Protein AF-A0A938B6N4-F1 (afdb_monomer)

pLDDT: mean 89.15, std 11.14, range [50.91, 97.44]

Mean predicted aligned error: 4.57 Å

Solvent-accessible surface area (backbone atoms only — not comparable to full-atom values): 3546 Å² total; per-residue (Å²): 109,71,67,58,52,52,36,52,52,37,38,72,74,40,58,86,80,37,67,48,34,50,73,68,53,27,48,54,34,28,73,73,63,76,41,57,68,93,49,32,63,69,50,16,30,84,47,44,52,58,55,43,54,55,52,51,60,54,60,80,72,111

Radius of gyration: 12.52 Å; Cα contacts (8 Å, |Δi|>4): 54; chains: 1; bounding box: 25×20×38 Å

Nearest PDB structures (foldseek):
  7bxo-assembly1_C  TM=4.339E-01  e=5.691E+00  Shewanella oneidensis MR-1
  1wwp-assembly1_B  TM=4.539E-01  e=8.473E+00  Thermus thermophilus HB8

Secondary structure (DSSP, 8-state):
-HHHHHHHHHHHH-TTTPPPBPHHHHHHHHHTTSS-GGGGGGGBHHHHHHHHHHHHHHHTT-

Foldseek 3Di:
DVVLVVLVVVCVVDLLPGAADDLVSLVVCCVVVVDPPVCSVCRHNVNSVVVNVVVVVVVVVD

Sequence (62 aa):
MEIIKQKIEAIQQDLSQAVGLTWEEAEIAAEVELIAKDQKWWWTEAWQEGEREVEEDIVERT

Structure (mmCIF, N/CA/C/O b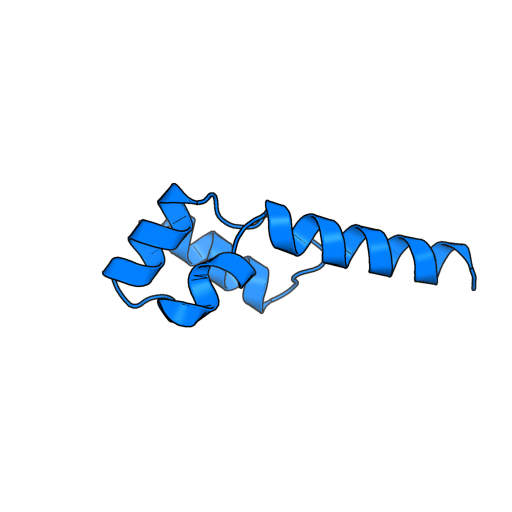ackbone):
data_AF-A0A938B6N4-F1
#
_entry.id   AF-A0A938B6N4-F1
#
loop_
_atom_site.group_PDB
_atom_site.id
_atom_site.type_symbol
_atom_site.label_atom_id
_atom_site.label_alt_id
_atom_site.label_comp_id
_atom_site.label_asym_id
_atom_site.label_entity_id
_atom_site.label_seq_id
_atom_site.pdbx_PDB_ins_code
_atom_site.Cartn_x
_atom_site.Cartn_y
_atom_site.Cartn_z
_atom_site.occupancy
_atom_site.B_iso_or_equiv
_atom_site.auth_seq_id
_atom_site.auth_comp_id
_atom_site.auth_asym_id
_atom_site.auth_atom_id
_atom_site.pdbx_PDB_model_num
ATOM 1 N N . MET A 1 1 ? -0.613 5.972 11.705 1.00 79.25 1 MET A N 1
ATOM 2 C CA . MET A 1 1 ? -1.923 5.873 11.023 1.00 79.25 1 MET A CA 1
ATOM 3 C C . MET A 1 1 ? -2.058 6.896 9.900 1.00 79.25 1 MET A C 1
ATOM 5 O O . MET A 1 1 ? -2.304 6.475 8.784 1.00 79.25 1 MET A O 1
ATOM 9 N N . GLU A 1 2 ? -1.843 8.195 10.153 1.00 89.38 2 GLU A N 1
ATOM 10 C CA . GLU A 1 2 ? -1.912 9.237 9.103 1.00 89.38 2 GLU A CA 1
ATOM 11 C C . GLU A 1 2 ? -0.925 8.993 7.950 1.00 89.38 2 GLU A C 1
ATOM 13 O O . GLU A 1 2 ? -1.307 9.023 6.788 1.00 89.38 2 GLU A O 1
ATOM 18 N N . ILE A 1 3 ? 0.317 8.620 8.279 1.00 93.06 3 ILE A N 1
ATOM 19 C CA . ILE A 1 3 ? 1.364 8.299 7.294 1.00 93.06 3 ILE A CA 1
ATOM 20 C C . ILE A 1 3 ? 0.949 7.138 6.373 1.00 93.06 3 ILE A C 1
ATOM 22 O O . ILE A 1 3 ? 1.164 7.204 5.170 1.00 93.06 3 ILE A O 1
ATOM 26 N N . ILE A 1 4 ? 0.304 6.095 6.912 1.00 95.06 4 ILE A N 1
ATOM 27 C CA . ILE A 1 4 ? -0.145 4.932 6.125 1.00 95.06 4 ILE A CA 1
ATOM 28 C C . ILE A 1 4 ? -1.195 5.360 5.093 1.00 95.06 4 ILE A C 1
ATOM 30 O O . ILE A 1 4 ? -1.118 4.958 3.937 1.00 95.06 4 ILE A O 1
ATOM 34 N N . LYS A 1 5 ? -2.145 6.217 5.490 1.00 95.88 5 LYS A N 1
ATOM 35 C CA . LYS A 1 5 ? -3.158 6.759 4.575 1.00 95.88 5 LYS A CA 1
ATOM 36 C C . LYS A 1 5 ? -2.532 7.613 3.480 1.00 95.88 5 LYS A C 1
ATOM 38 O O . LYS A 1 5 ? -2.858 7.418 2.320 1.00 95.88 5 LYS A O 1
ATOM 43 N N . GLN A 1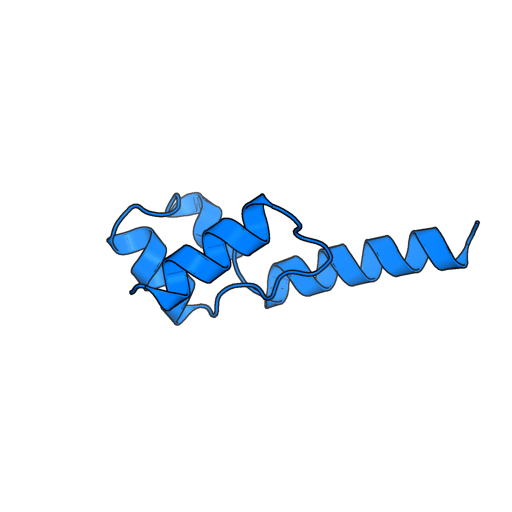 6 ? -1.590 8.486 3.836 1.00 96.44 6 GLN A N 1
ATOM 44 C CA . GLN A 1 6 ? -0.876 9.320 2.865 1.00 96.44 6 GLN A CA 1
ATOM 45 C C . GLN A 1 6 ? -0.107 8.481 1.841 1.00 96.44 6 GLN A C 1
ATOM 47 O O . GLN A 1 6 ? -0.126 8.798 0.657 1.00 96.44 6 GLN A O 1
ATOM 52 N N . LYS A 1 7 ?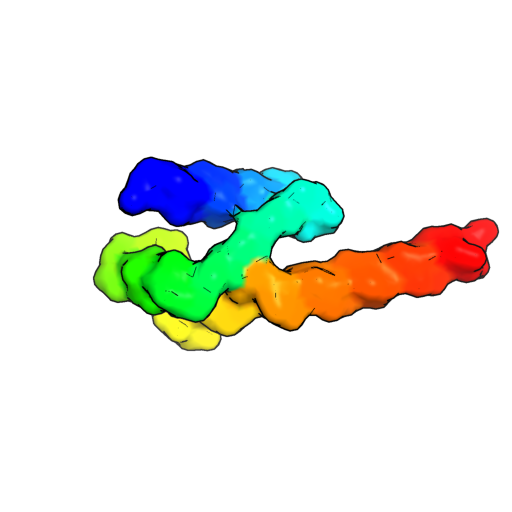 0.534 7.387 2.272 1.00 96.06 7 LYS A N 1
ATOM 53 C CA . LYS A 1 7 ? 1.212 6.462 1.354 1.00 96.06 7 LYS A CA 1
ATOM 54 C C . LYS A 1 7 ? 0.216 5.748 0.440 1.00 96.06 7 LYS A C 1
ATOM 56 O O . LYS A 1 7 ? 0.446 5.696 -0.758 1.00 96.06 7 LYS A O 1
ATOM 61 N N . ILE A 1 8 ? -0.910 5.265 0.973 1.00 95.88 8 ILE A N 1
ATOM 62 C CA . ILE A 1 8 ? -1.988 4.656 0.170 1.00 95.88 8 ILE A CA 1
ATOM 63 C C . ILE A 1 8 ? -2.527 5.645 -0.872 1.00 95.88 8 ILE A C 1
ATOM 65 O O . ILE A 1 8 ? -2.667 5.281 -2.036 1.00 95.88 8 ILE A O 1
ATOM 69 N N . GLU A 1 9 ? -2.788 6.892 -0.481 1.00 96.56 9 GLU A N 1
ATOM 70 C CA . GLU A 1 9 ? -3.244 7.943 -1.397 1.00 96.56 9 GLU A CA 1
ATOM 71 C C . GLU A 1 9 ? -2.194 8.256 -2.469 1.00 96.56 9 GLU A C 1
ATOM 73 O O . GLU A 1 9 ? -2.543 8.363 -3.641 1.00 96.56 9 GLU A O 1
ATOM 78 N N . ALA A 1 10 ? -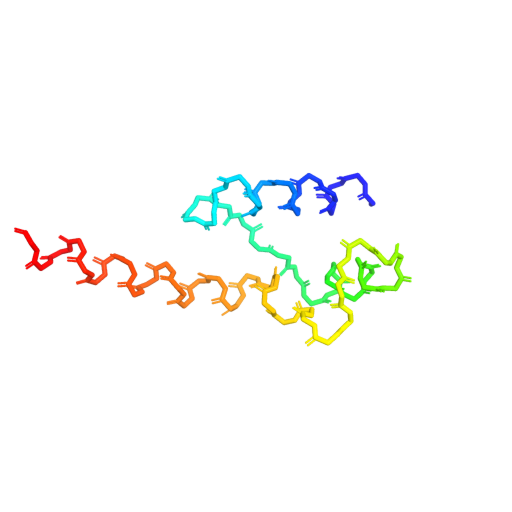0.912 8.343 -2.102 1.00 95.88 10 ALA A N 1
ATOM 79 C CA . ALA A 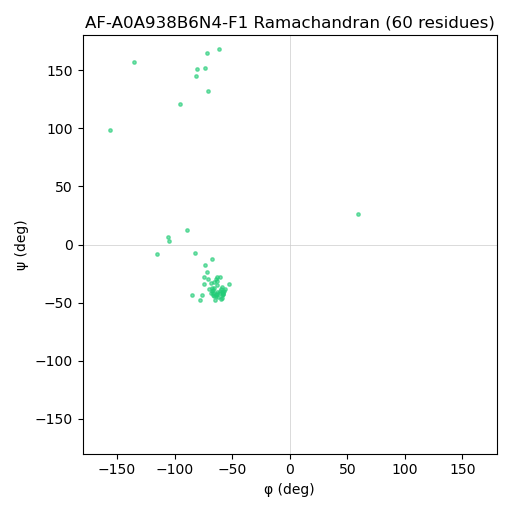1 10 ? 0.173 8.555 -3.058 1.00 95.88 10 ALA A CA 1
ATOM 80 C C . ALA A 1 10 ? 0.279 7.398 -4.066 1.00 95.88 10 ALA A C 1
ATOM 82 O O . ALA A 1 10 ? 0.336 7.645 -5.265 1.00 95.88 10 ALA A O 1
ATOM 83 N N . ILE A 1 11 ? 0.214 6.147 -3.594 1.00 94.25 11 ILE A N 1
ATOM 84 C CA . ILE A 1 11 ? 0.208 4.933 -4.430 1.00 94.25 11 ILE A CA 1
ATOM 85 C C . ILE A 1 11 ? -0.967 4.948 -5.416 1.00 94.25 11 ILE A C 1
ATOM 87 O O . ILE A 1 11 ? -0.815 4.572 -6.575 1.00 94.25 11 ILE A O 1
ATOM 91 N N . GLN A 1 12 ? -2.145 5.386 -4.969 1.00 93.88 12 GLN A N 1
ATOM 92 C CA . GLN A 1 12 ? -3.330 5.497 -5.821 1.00 93.88 12 GLN A CA 1
ATOM 93 C C . GLN A 1 12 ? -3.229 6.630 -6.849 1.00 93.88 12 GLN A C 1
ATOM 95 O O . GLN A 1 12 ? -3.851 6.538 -7.907 1.00 93.88 12 GLN A O 1
ATOM 100 N N . GLN A 1 13 ? -2.503 7.704 -6.532 1.00 95.44 13 GLN A N 1
ATOM 101 C CA . GLN A 1 13 ? -2.294 8.830 -7.440 1.00 95.44 13 GLN A CA 1
ATOM 102 C C . GLN A 1 13 ? -1.243 8.521 -8.505 1.00 95.44 13 GLN A C 1
ATOM 104 O O . GLN A 1 13 ? -1.482 8.796 -9.679 1.00 95.44 13 GLN A O 1
ATOM 109 N N . ASP A 1 14 ? -0.098 7.976 -8.097 1.00 90.50 14 ASP A N 1
ATOM 110 C CA . ASP A 1 14 ? 1.022 7.665 -8.979 1.00 90.50 14 ASP A CA 1
ATOM 111 C C . ASP A 1 14 ? 1.911 6.566 -8.376 1.00 90.50 14 ASP A C 1
ATOM 113 O O . ASP A 1 14 ? 2.784 6.819 -7.545 1.00 90.50 14 ASP A O 1
ATOM 117 N N . LEU A 1 15 ? 1.704 5.329 -8.829 1.00 86.38 15 LEU A N 1
ATOM 118 C CA . LEU A 1 15 ? 2.479 4.161 -8.406 1.00 86.38 15 LEU A CA 1
ATOM 119 C C . LEU A 1 15 ? 3.970 4.265 -8.782 1.00 86.38 15 LEU A C 1
ATOM 121 O O . LEU A 1 15 ? 4.827 3.758 -8.056 1.00 86.38 15 LEU A O 1
ATOM 125 N N . SER A 1 16 ? 4.282 4.932 -9.899 1.00 85.31 16 SER A N 1
ATOM 126 C CA . SER A 1 16 ? 5.643 5.005 -10.448 1.00 85.31 16 SER A CA 1
ATOM 127 C C . SER A 1 16 ? 6.569 5.888 -9.606 1.00 85.31 16 SER A C 1
ATOM 129 O O . SER A 1 16 ? 7.785 5.714 -9.628 1.00 85.31 16 SER A O 1
ATOM 131 N N . GLN A 1 17 ? 5.999 6.822 -8.838 1.00 87.56 17 GLN A N 1
ATOM 132 C CA . GLN A 1 17 ? 6.735 7.758 -7.979 1.00 87.56 17 GLN A CA 1
ATOM 133 C C . GLN A 1 17 ? 6.452 7.561 -6.482 1.00 87.56 17 GLN A C 1
ATOM 135 O O . GLN A 1 17 ? 7.096 8.190 -5.638 1.00 87.56 17 GLN A O 1
ATOM 140 N N . ALA A 1 18 ? 5.484 6.715 -6.125 1.00 92.19 18 ALA A N 1
ATOM 141 C CA . ALA A 1 18 ? 5.138 6.452 -4.738 1.00 92.19 18 ALA A CA 1
ATOM 142 C C . ALA A 1 18 ? 6.087 5.447 -4.074 1.00 92.19 18 ALA A C 1
ATOM 144 O O . ALA A 1 18 ? 6.613 4.530 -4.698 1.00 92.19 18 ALA A O 1
ATOM 145 N N . VAL A 1 19 ? 6.240 5.595 -2.756 1.00 93.62 19 VAL A N 1
ATOM 146 C CA . VAL A 1 19 ? 6.894 4.596 -1.907 1.00 93.62 19 VAL A CA 1
ATOM 147 C C . VAL A 1 19 ? 5.823 3.698 -1.302 1.00 93.62 19 VAL A C 1
ATOM 149 O O . VAL A 1 19 ? 4.949 4.166 -0.560 1.00 93.62 19 VAL A O 1
ATOM 152 N N . GLY A 1 20 ? 5.927 2.405 -1.581 1.00 95.62 20 GLY A N 1
ATOM 153 C CA . GLY A 1 20 ? 5.052 1.363 -1.079 1.00 95.62 20 GLY A CA 1
ATOM 154 C C . GLY A 1 20 ? 5.079 1.229 0.444 1.00 95.62 20 GLY A C 1
ATOM 155 O O . GLY A 1 20 ? 5.910 1.791 1.170 1.00 95.62 20 GLY A O 1
ATOM 156 N N . LEU A 1 21 ? 4.128 0.461 0.960 1.00 97.06 21 LEU A N 1
ATOM 157 C CA . LEU A 1 21 ? 4.035 0.135 2.377 1.00 97.06 21 LEU A CA 1
ATOM 158 C C . LEU A 1 21 ? 5.116 -0.876 2.782 1.00 97.06 21 LEU A C 1
ATOM 160 O O . LEU A 1 21 ? 5.538 -1.727 1.996 1.00 97.06 21 LEU A O 1
ATOM 164 N N . THR A 1 22 ? 5.536 -0.837 4.043 1.00 96.88 22 THR A N 1
ATOM 165 C CA . THR A 1 22 ? 6.203 -1.998 4.646 1.00 96.88 22 THR A CA 1
ATOM 166 C C . THR A 1 22 ? 5.182 -3.111 4.899 1.00 96.88 22 THR A C 1
ATOM 168 O O . THR A 1 22 ? 3.973 -2.876 4.913 1.00 96.88 22 THR A O 1
ATOM 171 N N . TRP A 1 23 ? 5.648 -4.338 5.146 1.00 95.81 23 TRP A N 1
ATOM 172 C CA . TRP A 1 23 ? 4.755 -5.435 5.537 1.00 95.81 23 TRP A CA 1
ATOM 173 C C . TRP A 1 23 ? 3.934 -5.113 6.792 1.00 95.81 23 TRP A C 1
ATOM 175 O O . TRP A 1 23 ? 2.744 -5.409 6.828 1.00 95.81 23 TRP A O 1
ATOM 185 N N . GLU A 1 24 ? 4.546 -4.464 7.784 1.00 96.44 24 GLU A N 1
ATOM 186 C CA . GLU A 1 24 ? 3.869 -4.042 9.016 1.00 96.44 24 GLU A CA 1
ATOM 187 C C . GLU A 1 24 ? 2.814 -2.958 8.739 1.00 96.44 24 GLU A C 1
ATOM 189 O O . GLU A 1 24 ? 1.685 -3.045 9.218 1.00 96.44 24 GLU A O 1
ATOM 194 N N . GLU A 1 25 ? 3.135 -1.965 7.902 1.00 97.44 25 GLU A N 1
ATOM 195 C CA . GLU A 1 25 ? 2.174 -0.936 7.489 1.00 97.44 25 GLU A CA 1
ATOM 196 C C . GLU A 1 25 ? 0.998 -1.533 6.706 1.00 97.44 25 GLU A C 1
ATOM 198 O O . GLU A 1 25 ? -0.147 -1.137 6.929 1.00 97.44 25 GLU A O 1
ATOM 203 N N . ALA A 1 26 ? 1.264 -2.495 5.818 1.00 97.19 26 ALA A N 1
ATOM 204 C CA . ALA A 1 26 ? 0.242 -3.191 5.046 1.00 97.19 26 ALA A CA 1
ATOM 205 C C . ALA A 1 26 ? -0.654 -4.066 5.936 1.00 97.19 26 ALA A C 1
ATOM 207 O O . ALA A 1 26 ? -1.860 -4.129 5.712 1.00 97.19 26 ALA A O 1
ATOM 208 N N . GLU A 1 27 ? -0.105 -4.710 6.970 1.00 96.75 27 GLU A N 1
ATOM 209 C CA . GLU A 1 27 ? -0.903 -5.452 7.951 1.00 96.75 27 GLU A CA 1
ATOM 210 C C . GLU A 1 27 ? -1.812 -4.531 8.754 1.00 96.75 27 GLU A C 1
ATOM 212 O O . GLU A 1 27 ? -3.014 -4.781 8.807 1.00 96.75 27 GLU A O 1
ATOM 217 N N . ILE A 1 28 ? -1.284 -3.420 9.272 1.00 96.69 28 ILE A N 1
ATOM 218 C CA . ILE A 1 28 ? -2.088 -2.421 9.983 1.00 96.69 28 ILE A CA 1
ATOM 219 C C . ILE A 1 28 ? -3.185 -1.871 9.062 1.00 96.69 28 ILE A C 1
ATOM 221 O O . ILE A 1 28 ? -4.348 -1.816 9.457 1.00 96.69 28 ILE A O 1
ATOM 225 N N . ALA A 1 29 ? -2.846 -1.501 7.823 1.00 96.81 29 ALA A N 1
ATOM 226 C CA . ALA A 1 29 ? -3.808 -1.002 6.840 1.00 96.81 29 ALA A CA 1
ATOM 227 C C . ALA A 1 29 ? -4.916 -2.022 6.537 1.00 96.81 29 ALA A C 1
ATOM 229 O O . ALA A 1 29 ? -6.077 -1.646 6.388 1.00 96.81 29 ALA A O 1
ATOM 230 N N . ALA A 1 30 ? -4.566 -3.305 6.466 1.00 97.00 30 ALA A N 1
ATOM 231 C CA . ALA A 1 30 ? -5.499 -4.392 6.215 1.00 97.00 30 ALA A CA 1
ATOM 232 C C . ALA A 1 30 ? -6.373 -4.720 7.441 1.00 97.00 30 ALA A C 1
ATOM 234 O O . ALA A 1 30 ? -7.538 -5.093 7.298 1.00 97.00 30 ALA A O 1
ATOM 235 N N . GLU A 1 31 ? -5.836 -4.585 8.655 1.00 96.62 31 GLU A N 1
ATOM 236 C CA . GLU A 1 31 ? -6.580 -4.743 9.908 1.00 96.62 31 GLU A CA 1
ATOM 237 C C . GLU A 1 31 ? -7.619 -3.643 10.108 1.00 96.62 31 GLU A C 1
ATOM 239 O O . GLU A 1 31 ? -8.735 -3.940 10.532 1.00 96.62 31 GLU A O 1
ATOM 244 N N . VAL A 1 32 ? -7.270 -2.399 9.766 1.00 96.19 32 VAL A N 1
ATOM 245 C CA . VAL A 1 32 ? -8.178 -1.245 9.849 1.00 96.19 32 VAL A CA 1
ATOM 246 C C . VAL A 1 32 ? -8.994 -1.013 8.570 1.00 96.19 32 VAL A C 1
ATOM 248 O O . VAL A 1 32 ? -9.594 0.048 8.417 1.00 96.19 32 VAL A O 1
ATOM 251 N N . GLU A 1 33 ? -9.003 -1.990 7.659 1.00 96.12 33 GLU A N 1
ATOM 252 C CA . GLU A 1 33 ? -9.820 -2.016 6.435 1.00 96.12 33 GLU A CA 1
ATOM 253 C C . GLU A 1 33 ? -9.575 -0.844 5.461 1.00 96.12 33 GLU A C 1
ATOM 255 O O . GLU A 1 33 ? -10.439 -0.499 4.658 1.00 96.12 33 GLU A O 1
ATOM 260 N N . LEU A 1 34 ? -8.379 -0.242 5.487 1.00 95.75 34 LEU A N 1
ATOM 261 C CA . LEU A 1 34 ? -7.954 0.740 4.479 1.00 95.75 34 LEU A CA 1
ATOM 262 C C . LEU A 1 34 ? -7.605 0.080 3.141 1.00 95.75 34 LEU A C 1
ATOM 264 O O . LEU A 1 34 ? -7.732 0.708 2.093 1.00 95.75 34 LEU A O 1
ATOM 268 N N . ILE A 1 35 ? -7.166 -1.179 3.183 1.00 95.81 35 ILE A N 1
ATOM 269 C CA . ILE A 1 35 ? -6.874 -2.012 2.014 1.00 95.81 35 ILE A CA 1
ATOM 270 C C . ILE A 1 35 ? -7.454 -3.412 2.219 1.00 95.81 35 ILE A C 1
ATOM 272 O O . ILE A 1 35 ? -7.654 -3.862 3.350 1.00 95.81 35 ILE A O 1
ATOM 276 N N . ALA A 1 36 ? -7.702 -4.125 1.124 1.00 96.38 36 ALA A N 1
ATOM 277 C CA . ALA A 1 36 ? -8.201 -5.491 1.193 1.00 96.38 36 ALA A CA 1
ATOM 278 C C . ALA A 1 36 ? -7.107 -6.454 1.699 1.00 96.38 36 ALA A C 1
ATOM 280 O O . ALA A 1 36 ? -5.967 -6.432 1.228 1.00 96.38 36 ALA A O 1
ATOM 281 N N . LYS A 1 37 ? -7.451 -7.316 2.668 1.00 95.00 37 LYS A N 1
ATOM 282 C CA . LYS A 1 37 ? -6.506 -8.245 3.327 1.00 95.00 37 LYS A CA 1
ATOM 283 C C . LYS A 1 37 ? -5.818 -9.202 2.354 1.00 95.00 37 LYS A C 1
ATOM 285 O O . LYS A 1 37 ? -4.644 -9.517 2.527 1.00 95.00 37 LYS A O 1
ATOM 290 N N . ASP A 1 38 ? -6.546 -9.656 1.344 1.00 95.62 38 ASP A N 1
ATOM 291 C CA . ASP A 1 38 ? -6.076 -10.542 0.275 1.00 95.62 38 ASP A CA 1
ATOM 292 C C . ASP A 1 38 ? -5.164 -9.836 -0.739 1.00 95.62 38 ASP A C 1
ATOM 294 O O . ASP A 1 38 ? -4.396 -10.494 -1.440 1.00 95.62 38 ASP A O 1
ATOM 298 N N . GLN A 1 39 ? -5.194 -8.503 -0.772 1.00 92.88 39 GLN A N 1
ATOM 299 C CA . GLN A 1 39 ? -4.393 -7.672 -1.669 1.00 92.88 39 GLN A CA 1
ATOM 300 C C . GLN A 1 39 ? -3.222 -6.985 -0.959 1.00 92.88 39 GLN A C 1
ATOM 302 O O . GLN A 1 39 ? -2.490 -6.240 -1.601 1.00 92.88 39 GLN A O 1
ATOM 307 N N . LYS A 1 40 ? -2.991 -7.232 0.341 1.00 95.19 40 LYS A N 1
ATOM 308 C CA . LYS A 1 40 ? -1.986 -6.498 1.139 1.00 95.19 40 LYS A CA 1
ATOM 309 C C . LYS A 1 40 ? -0.582 -6.475 0.523 1.00 95.19 40 LYS A C 1
ATOM 311 O O . LYS A 1 40 ? 0.117 -5.479 0.641 1.00 95.19 40 LYS A O 1
ATOM 316 N N . TRP A 1 41 ? -0.191 -7.553 -0.156 1.00 93.62 41 TRP A N 1
ATOM 317 C CA . TRP A 1 41 ? 1.119 -7.702 -0.795 1.00 93.62 41 TRP A CA 1
ATOM 318 C C . TRP A 1 41 ? 1.326 -6.727 -1.964 1.00 93.62 41 TRP A C 1
ATOM 320 O O . TRP A 1 41 ? 2.438 -6.243 -2.145 1.00 93.62 41 TRP A O 1
ATOM 330 N N . TRP A 1 42 ? 0.263 -6.377 -2.696 1.00 94.06 42 TRP A N 1
ATOM 331 C CA . TRP A 1 42 ? 0.298 -5.430 -3.820 1.00 94.06 42 TRP A CA 1
ATOM 332 C C . TRP A 1 42 ? 0.686 -4.011 -3.380 1.00 94.06 42 TRP A C 1
ATOM 334 O O . TRP A 1 42 ? 1.310 -3.250 -4.113 1.00 94.06 42 TRP A O 1
ATOM 344 N N . TRP A 1 43 ? 0.354 -3.666 -2.137 1.00 95.62 43 TRP A N 1
ATOM 345 C CA . TRP A 1 43 ? 0.655 -2.362 -1.554 1.00 95.62 43 TRP A CA 1
ATOM 346 C C . TRP A 1 43 ? 2.079 -2.263 -1.010 1.00 95.62 43 TRP A C 1
ATOM 348 O O . TRP A 1 43 ? 2.472 -1.186 -0.568 1.00 95.62 43 TRP A O 1
ATOM 358 N N . THR A 1 44 ? 2.835 -3.364 -0.984 1.00 96.44 44 THR A N 1
ATOM 359 C CA . THR A 1 44 ? 4.178 -3.366 -0.401 1.00 96.44 44 THR A CA 1
ATOM 360 C C . THR A 1 44 ? 5.218 -2.816 -1.365 1.00 96.44 44 THR A C 1
ATOM 362 O O . THR A 1 44 ? 5.156 -3.072 -2.564 1.00 96.44 44 THR A O 1
ATOM 365 N N . GLU A 1 45 ? 6.219 -2.116 -0.833 1.00 94.81 45 GLU A N 1
ATOM 366 C CA . GLU A 1 45 ? 7.331 -1.585 -1.635 1.00 94.81 45 GLU A CA 1
ATOM 367 C C . GLU A 1 45 ? 8.057 -2.686 -2.415 1.00 94.81 45 GLU A C 1
ATOM 369 O O . GLU A 1 45 ? 8.358 -2.507 -3.585 1.00 94.81 45 GLU A O 1
ATOM 374 N N . ALA A 1 46 ? 8.232 -3.865 -1.810 1.00 92.19 46 ALA A N 1
ATOM 375 C CA . ALA A 1 46 ? 8.865 -5.007 -2.467 1.00 92.19 46 ALA A CA 1
ATOM 376 C C . ALA A 1 46 ? 8.125 -5.476 -3.733 1.00 92.19 46 ALA A C 1
ATOM 378 O O . ALA A 1 46 ? 8.738 -6.072 -4.612 1.00 92.19 46 ALA A O 1
ATOM 379 N N . TRP A 1 47 ? 6.808 -5.257 -3.815 1.00 91.62 47 TRP A N 1
ATOM 380 C CA . TRP A 1 47 ? 6.046 -5.554 -5.025 1.00 91.62 47 TRP A CA 1
ATOM 381 C C . TRP A 1 47 ? 6.115 -4.394 -6.025 1.00 91.62 47 TRP A C 1
ATOM 383 O O . TRP A 1 47 ? 6.333 -4.618 -7.211 1.00 91.62 47 TRP A O 1
ATOM 393 N N . GLN A 1 48 ? 5.980 -3.157 -5.542 1.00 90.69 48 GLN A N 1
ATOM 394 C CA . GLN A 1 48 ? 5.970 -1.963 -6.394 1.00 90.69 48 GLN A CA 1
ATOM 395 C C . GLN A 1 48 ? 7.320 -1.666 -7.052 1.00 90.69 48 GLN A C 1
ATOM 397 O O . GLN A 1 48 ? 7.347 -1.184 -8.180 1.00 90.69 48 GLN A O 1
ATOM 402 N N . GLU A 1 49 ? 8.431 -1.976 -6.383 1.00 89.88 49 GLU A N 1
ATOM 403 C CA 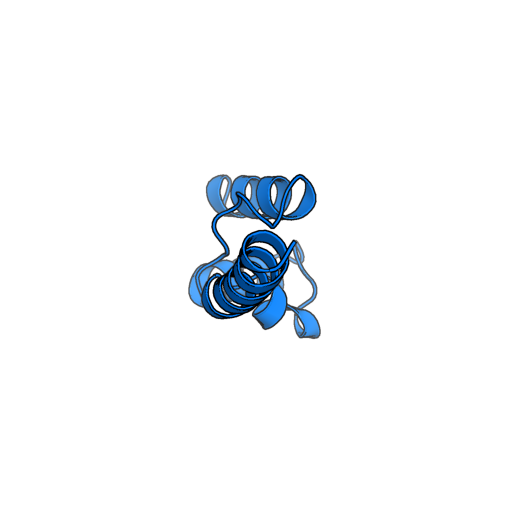. GLU A 1 49 ? 9.777 -1.857 -6.951 1.00 89.88 49 GLU A CA 1
ATOM 404 C C . GLU A 1 49 ? 9.915 -2.701 -8.224 1.00 89.88 49 GLU A C 1
ATOM 406 O O . GLU A 1 49 ? 10.384 -2.195 -9.238 1.00 89.88 49 GLU A O 1
ATOM 411 N N . GLY A 1 50 ? 9.392 -3.932 -8.219 1.00 84.62 50 GLY A N 1
ATOM 412 C CA . GLY A 1 50 ? 9.401 -4.796 -9.401 1.00 84.62 50 GLY A CA 1
ATOM 413 C C . GLY A 1 50 ? 8.590 -4.239 -10.576 1.00 84.62 50 GLY A C 1
ATOM 414 O O . GLY 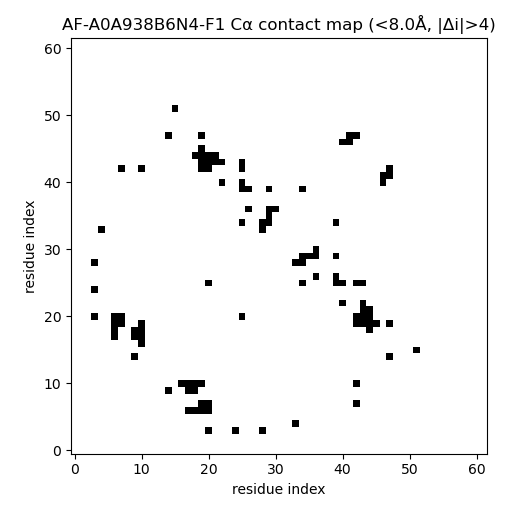A 1 50 ? 8.991 -4.403 -11.724 1.00 84.62 50 GLY A O 1
ATOM 415 N N . GLU A 1 51 ? 7.480 -3.543 -10.317 1.00 81.62 51 GLU A N 1
ATOM 416 C CA . GLU A 1 51 ? 6.714 -2.887 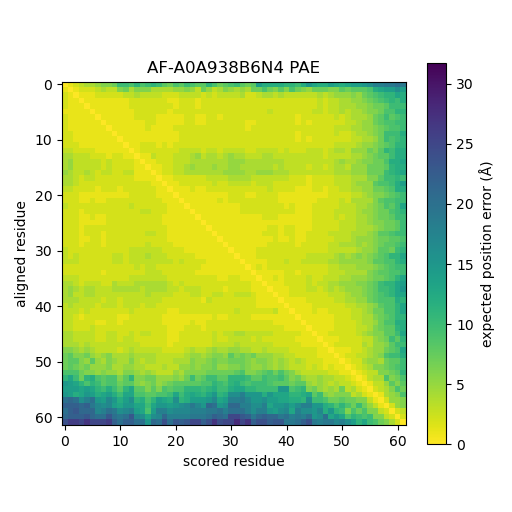-11.388 1.00 81.62 51 GLU A CA 1
ATOM 417 C C . GLU A 1 51 ? 7.470 -1.688 -11.975 1.00 81.62 51 GLU A C 1
ATOM 419 O O . GLU A 1 51 ? 7.458 -1.496 -13.191 1.00 81.62 51 GLU A O 1
ATOM 424 N N . ARG A 1 52 ? 8.169 -0.912 -11.133 1.00 84.69 52 ARG A N 1
ATOM 425 C CA . ARG A 1 52 ? 8.991 0.220 -11.588 1.00 84.69 52 ARG A CA 1
ATOM 426 C C . ARG A 1 52 ? 10.189 -0.232 -12.413 1.00 84.69 52 ARG A C 1
ATOM 428 O O . ARG A 1 52 ? 10.449 0.366 -13.450 1.00 84.69 52 ARG A O 1
ATOM 435 N N . GLU A 1 53 ? 10.865 -1.306 -12.008 1.00 80.56 53 GLU A N 1
ATOM 436 C CA . GLU A 1 53 ? 11.960 -1.889 -12.795 1.00 80.56 53 GLU A CA 1
ATOM 437 C C . GLU A 1 53 ? 11.492 -2.286 -14.204 1.00 80.56 53 GLU A C 1
ATOM 439 O O . GLU A 1 53 ? 12.175 -2.009 -15.187 1.00 80.56 53 GLU A O 1
ATOM 444 N N . VAL A 1 54 ? 10.303 -2.890 -14.328 1.00 75.06 54 VAL A N 1
ATOM 445 C CA . VAL A 1 54 ? 9.725 -3.250 -15.635 1.00 75.06 54 VAL A CA 1
ATOM 446 C C . VAL A 1 54 ? 9.390 -2.009 -16.468 1.00 75.06 54 VAL A C 1
ATOM 448 O O . VAL A 1 54 ? 9.571 -2.024 -17.687 1.00 75.06 54 VAL A O 1
ATOM 451 N N . GLU A 1 55 ? 8.903 -0.938 -15.841 1.00 71.25 55 GLU A N 1
ATOM 452 C CA . GLU A 1 55 ? 8.582 0.317 -16.525 1.00 71.25 55 GLU A CA 1
ATOM 453 C C . GLU A 1 55 ? 9.842 1.039 -17.035 1.00 71.25 55 GLU A C 1
ATOM 455 O O . GLU A 1 55 ? 9.869 1.480 -18.189 1.00 71.25 55 GLU A O 1
ATOM 460 N N . GLU A 1 56 ? 10.918 1.080 -16.243 1.00 69.25 56 GLU A N 1
ATOM 461 C CA . GLU A 1 56 ? 12.226 1.604 -16.667 1.00 69.25 56 GLU A CA 1
ATOM 462 C C . GLU A 1 56 ? 12.793 0.814 -17.862 1.00 69.25 56 GLU A C 1
ATOM 464 O O . GLU A 1 56 ? 13.245 1.412 -18.845 1.00 69.25 56 GLU A O 1
ATOM 469 N N . ASP A 1 57 ? 12.662 -0.517 -17.848 1.00 67.56 57 ASP A N 1
ATOM 470 C CA . ASP A 1 57 ? 13.119 -1.406 -18.927 1.00 67.56 57 ASP A CA 1
ATOM 471 C C . ASP A 1 57 ? 12.382 -1.161 -20.265 1.00 67.56 57 ASP A C 1
ATOM 473 O O . ASP A 1 57 ? 12.929 -1.405 -21.348 1.00 67.56 57 ASP A O 1
ATOM 477 N N . ILE A 1 58 ? 11.135 -0.674 -20.219 1.00 67.69 58 ILE A N 1
ATOM 478 C CA . ILE A 1 58 ? 10.362 -0.283 -21.410 1.00 67.69 58 ILE A CA 1
ATOM 479 C C . ILE A 1 58 ? 10.848 1.070 -21.942 1.00 67.69 58 ILE A C 1
ATOM 481 O O . ILE A 1 58 ? 11.030 1.226 -23.154 1.00 67.69 58 ILE A O 1
ATOM 485 N N . VAL A 1 59 ? 11.083 2.042 -21.057 1.00 66.00 59 VAL A N 1
ATOM 486 C CA . VAL A 1 59 ? 11.509 3.397 -21.437 1.00 66.00 59 VAL A CA 1
ATOM 487 C C . VAL A 1 59 ? 12.908 3.396 -22.055 1.00 66.00 59 VAL A C 1
ATOM 489 O O . VAL A 1 59 ? 13.114 4.064 -23.064 1.00 66.00 59 VAL A O 1
ATOM 492 N N . GLU A 1 60 ? 13.853 2.601 -21.545 1.00 61.81 60 GLU A N 1
ATOM 493 C CA . GLU A 1 60 ? 15.208 2.518 -22.121 1.00 61.81 60 GLU A CA 1
ATOM 494 C C . GLU A 1 60 ? 15.261 1.881 -23.525 1.00 61.81 60 GLU A C 1
ATOM 496 O O . GLU A 1 60 ? 16.280 1.968 -24.216 1.00 61.81 60 GLU A O 1
ATOM 501 N N . ARG A 1 61 ? 14.176 1.239 -23.976 1.00 55.75 61 ARG A N 1
ATOM 502 C CA . ARG A 1 61 ? 14.115 0.511 -25.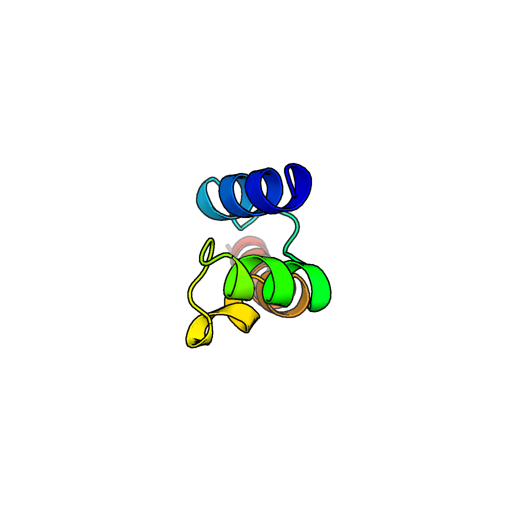256 1.00 55.75 61 ARG A CA 1
ATOM 503 C C . ARG A 1 61 ? 13.319 1.213 -26.358 1.00 55.75 61 ARG A C 1
ATOM 505 O O . ARG A 1 61 ? 13.149 0.613 -27.425 1.00 55.75 61 ARG A O 1
ATOM 512 N N . THR A 1 62 ? 12.860 2.446 -26.134 1.00 50.91 62 THR A N 1
ATOM 513 C CA . THR A 1 62 ? 12.061 3.226 -27.101 1.00 50.91 62 THR A CA 1
ATOM 514 C C . THR A 1 62 ? 12.747 4.531 -27.480 1.00 50.91 62 THR A C 1
ATOM 516 O O . THR A 1 62 ? 12.725 4.864 -28.688 1.00 50.91 62 THR A O 1
#